Protein AF-A0A843DGE9-F1 (afdb_monomer_lite)

Sequence (45 aa):
VQPKPERVFTIHGEESKTIDLASSIYKKFHIQTVSPQNLETYRLV

pLDDT: mean 93.58, std 5.06, range [65.69, 97.19]

Foldseek 3Di:
DPPDDQEEEQDDDPPVVSVVVQVVCCVPPVHHYYHDDPPDDDDDD

Radius of gyration: 10.88 Å; chains: 1; bounding box: 27×19×26 Å

Secondary structure (DSSP, 8-state):
--SPPSEEE--SS-HHHHHHHHHHHHHHH--EEE-PPTT------

Structure (mmCIF, N/CA/C/O backbone):
data_AF-A0A843DGE9-F1
#
_entry.id   AF-A0A843DGE9-F1
#
loop_
_atom_site.group_PDB
_atom_site.id
_atom_site.type_symbol
_atom_site.label_atom_id
_atom_site.label_alt_id
_atom_site.label_comp_id
_atom_site.label_asym_id
_atom_site.label_entity_id
_atom_site.label_seq_id
_atom_site.pdbx_PDB_ins_code
_atom_site.Cartn_x
_atom_site.Cartn_y
_atom_site.Cartn_z
_atom_site.occupancy
_atom_site.B_iso_or_equiv
_atom_site.auth_seq_id
_atom_site.auth_comp_id
_atom_site.auth_asym_id
_atom_site.auth_atom_id
_atom_site.pdbx_PDB_model_num
ATOM 1 N N . VAL A 1 1 ? -10.580 11.430 7.578 1.00 65.69 1 VAL A N 1
ATOM 2 C CA . VAL A 1 1 ? -11.479 10.903 6.528 1.00 65.69 1 VAL A CA 1
ATOM 3 C C . VAL A 1 1 ? -12.520 10.044 7.217 1.00 65.69 1 VAL A C 1
ATOM 5 O O . VAL A 1 1 ? -12.132 9.226 8.046 1.00 65.69 1 VAL A O 1
ATOM 8 N N . GLN A 1 2 ? -13.801 10.313 6.980 1.00 85.00 2 GLN A N 1
ATOM 9 C CA . GLN A 1 2 ? -14.916 9.532 7.5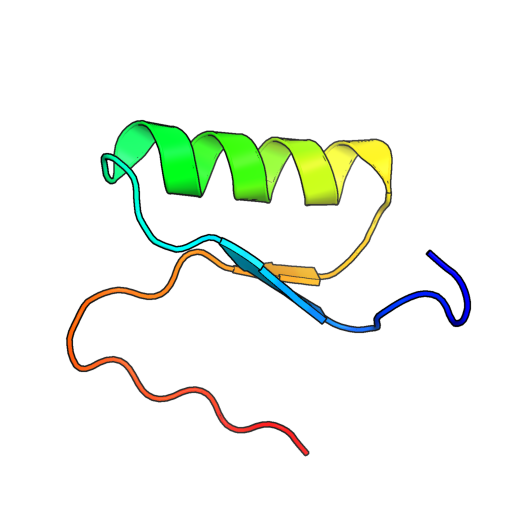15 1.00 85.00 2 GLN A CA 1
ATOM 10 C C . GLN A 1 2 ? -15.787 9.086 6.335 1.00 85.00 2 GLN A C 1
ATOM 12 O O . GLN A 1 2 ? -16.082 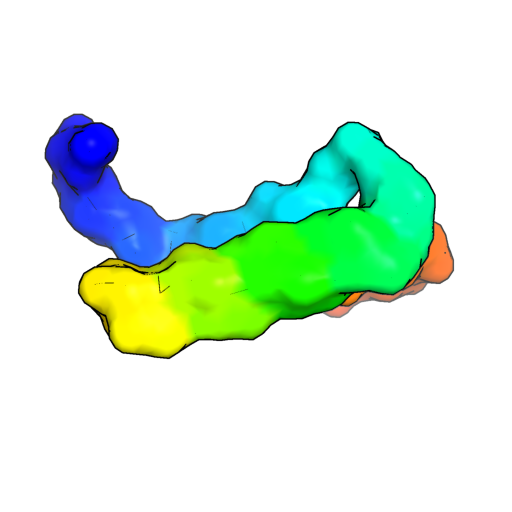9.935 5.491 1.00 85.00 2 GLN A O 1
ATOM 17 N N . PRO A 1 3 ? -16.176 7.802 6.252 1.00 89.25 3 PRO A N 1
ATOM 18 C CA . PRO A 1 3 ? -15.846 6.690 7.160 1.00 89.25 3 PRO A CA 1
ATOM 19 C C . PRO A 1 3 ? -14.346 6.325 7.171 1.00 89.25 3 PRO A C 1
ATOM 21 O O . PRO A 1 3 ? -13.586 6.744 6.295 1.00 89.25 3 PRO A O 1
ATOM 24 N N . LYS A 1 4 ? -13.896 5.598 8.207 1.00 88.88 4 LYS A N 1
ATOM 25 C CA . LYS A 1 4 ? -12.503 5.127 8.292 1.00 88.88 4 LYS A CA 1
ATOM 26 C C . LYS A 1 4 ? -12.295 4.068 7.199 1.00 88.88 4 LYS A C 1
ATOM 28 O O . LYS A 1 4 ? -13.042 3.094 7.196 1.00 88.88 4 LYS A O 1
ATOM 33 N N . PRO A 1 5 ? -11.323 4.236 6.287 1.00 93.62 5 PRO A N 1
ATOM 34 C CA . PRO A 1 5 ? -11.076 3.237 5.258 1.00 93.62 5 PRO A CA 1
ATOM 35 C C . PRO A 1 5 ? -10.511 1.961 5.887 1.00 93.62 5 PRO A C 1
ATOM 37 O O . PRO A 1 5 ? -9.711 2.022 6.823 1.00 93.62 5 PRO A O 1
ATOM 40 N N . GLU A 1 6 ? -10.907 0.813 5.347 1.00 91.88 6 GLU A N 1
ATOM 41 C CA . GLU A 1 6 ? -10.399 -0.498 5.764 1.00 91.88 6 GLU A CA 1
ATOM 42 C C . GLU A 1 6 ? -8.994 -0.761 5.206 1.00 91.88 6 GLU A C 1
ATOM 44 O O . GLU A 1 6 ? -8.136 -1.317 5.897 1.00 91.88 6 GLU A O 1
ATOM 49 N N . ARG A 1 7 ? -8.743 -0.305 3.970 1.00 93.19 7 ARG A N 1
ATOM 50 C CA . ARG A 1 7 ? -7.466 -0.446 3.268 1.00 93.19 7 ARG A CA 1
ATOM 51 C C . ARG A 1 7 ? -7.110 0.817 2.480 1.00 93.19 7 ARG A C 1
ATOM 53 O O . ARG A 1 7 ? -7.990 1.493 1.952 1.00 93.19 7 ARG A O 1
ATOM 60 N N . VAL A 1 8 ? -5.819 1.126 2.393 1.00 94.81 8 VAL A N 1
ATOM 61 C CA . VAL A 1 8 ? -5.258 2.267 1.654 1.00 94.81 8 VAL A CA 1
ATOM 62 C C . VAL A 1 8 ? -4.152 1.773 0.718 1.00 94.81 8 VAL A C 1
ATOM 64 O O . VAL A 1 8 ? -3.358 0.915 1.094 1.00 94.81 8 VAL A O 1
ATOM 67 N N . PHE A 1 9 ? -4.080 2.322 -0.493 1.00 96.12 9 PHE A N 1
ATOM 68 C CA . PHE A 1 9 ? -2.996 2.041 -1.436 1.00 96.12 9 PHE A CA 1
ATOM 69 C C . PHE A 1 9 ? -2.131 3.284 -1.620 1.00 96.12 9 PHE A C 1
ATOM 71 O O . PHE A 1 9 ? -2.656 4.362 -1.905 1.00 96.12 9 PHE A O 1
ATOM 78 N N . THR A 1 10 ? -0.818 3.148 -1.442 1.00 96.00 10 THR A N 1
ATOM 79 C CA . THR A 1 10 ? 0.144 4.225 -1.690 1.00 96.00 10 THR A CA 1
ATOM 80 C C . THR A 1 10 ? 0.762 4.027 -3.065 1.00 96.00 10 THR A C 1
ATOM 82 O O . THR A 1 10 ? 1.434 3.042 -3.328 1.00 96.00 10 THR A O 1
ATOM 85 N N . ILE A 1 11 ? 0.501 4.967 -3.966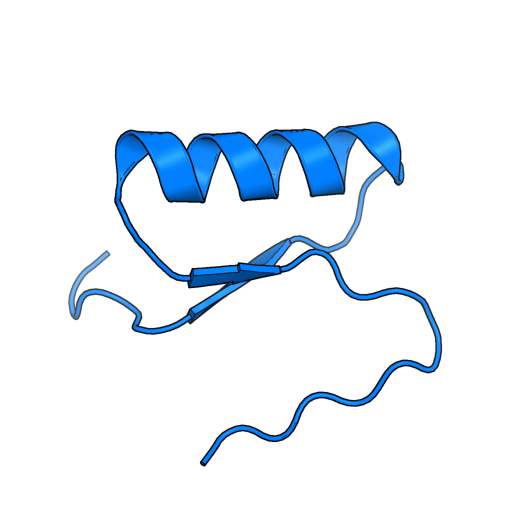 1.00 95.31 11 ILE A N 1
ATOM 86 C CA . ILE A 1 11 ? 0.970 4.933 -5.354 1.00 95.31 11 ILE A CA 1
ATOM 87 C C . ILE A 1 11 ? 1.576 6.286 -5.722 1.00 95.31 11 ILE A C 1
ATOM 89 O O . ILE A 1 11 ? 1.519 7.226 -4.931 1.00 95.31 11 ILE A O 1
ATOM 93 N N . HIS A 1 12 ? 2.102 6.392 -6.942 1.00 92.38 12 HIS A N 1
ATOM 94 C CA . HIS A 1 12 ? 2.609 7.640 -7.515 1.00 92.38 12 HIS A CA 1
ATOM 95 C C . HIS A 1 12 ? 3.679 8.318 -6.641 1.00 92.38 12 HIS A C 1
ATOM 97 O O . HIS A 1 12 ? 3.493 9.389 -6.068 1.00 92.38 12 HIS A O 1
ATOM 103 N N . GLY A 1 13 ? 4.834 7.668 -6.560 1.00 93.00 13 GLY A N 1
ATOM 104 C CA . GLY A 1 13 ? 6.033 8.174 -5.910 1.00 93.00 13 GLY A CA 1
ATOM 105 C C . GLY A 1 13 ? 7.203 7.242 -6.198 1.00 93.00 13 GLY A C 1
ATOM 106 O O . GLY A 1 13 ? 7.030 6.195 -6.820 1.00 93.00 13 GLY A O 1
ATOM 107 N N . GLU A 1 14 ? 8.395 7.610 -5.740 1.00 95.31 14 GLU A N 1
ATOM 108 C CA . GLU A 1 14 ? 9.518 6.669 -5.712 1.00 95.31 14 GLU A CA 1
ATOM 109 C C . GLU A 1 14 ? 9.167 5.461 -4.834 1.00 95.31 14 GLU A C 1
ATOM 111 O O . GLU A 1 14 ? 8.483 5.598 -3.814 1.00 95.31 14 GLU A O 1
ATOM 116 N N . GLU A 1 15 ? 9.665 4.284 -5.207 1.00 92.25 15 GLU A N 1
ATOM 117 C CA . GLU A 1 15 ? 9.373 3.019 -4.526 1.00 92.25 15 GLU A CA 1
ATOM 118 C C . GLU A 1 15 ? 9.615 3.117 -3.011 1.00 92.25 15 GLU A C 1
ATOM 120 O O . GLU A 1 15 ? 8.715 2.857 -2.213 1.00 92.25 15 GLU A O 1
ATOM 125 N N . SER A 1 16 ? 10.774 3.638 -2.605 1.00 95.56 16 SER A N 1
ATOM 126 C CA . SER A 1 16 ? 11.128 3.833 -1.194 1.00 95.56 16 SER A CA 1
ATOM 127 C C . SER A 1 16 ? 10.137 4.727 -0.441 1.00 95.56 16 SER A C 1
ATOM 129 O O . SER A 1 16 ? 9.745 4.409 0.681 1.00 95.56 16 SER A O 1
ATOM 131 N N . LYS A 1 17 ? 9.679 5.820 -1.063 1.00 96.69 17 LYS A N 1
ATOM 132 C CA . LYS A 1 17 ? 8.751 6.785 -0.453 1.00 96.69 17 LYS A CA 1
ATOM 133 C C . LYS A 1 17 ? 7.350 6.204 -0.301 1.00 96.69 17 LYS A C 1
ATOM 135 O O . LYS A 1 17 ? 6.701 6.429 0.716 1.00 96.69 17 LYS A O 1
ATOM 140 N N . THR A 1 18 ? 6.876 5.450 -1.292 1.00 96.69 18 THR A N 1
ATOM 141 C CA . THR A 1 18 ? 5.546 4.817 -1.228 1.00 96.69 18 THR A CA 1
ATOM 142 C C . THR A 1 18 ? 5.484 3.727 -0.154 1.00 96.69 18 THR A C 1
ATOM 144 O O . THR A 1 18 ? 4.476 3.628 0.552 1.00 96.69 18 THR A O 1
ATOM 147 N N . ILE A 1 19 ? 6.572 2.967 0.025 1.00 96.06 19 ILE A N 1
ATOM 148 C CA . ILE A 1 19 ? 6.725 1.947 1.074 1.00 96.06 19 ILE A CA 1
ATOM 149 C C . ILE A 1 19 ? 6.827 2.591 2.463 1.00 96.06 19 ILE A C 1
ATOM 151 O O . ILE A 1 19 ? 6.168 2.144 3.409 1.00 96.06 19 ILE A O 1
ATOM 155 N N . ASP A 1 20 ? 7.620 3.656 2.599 1.00 97.06 20 ASP A N 1
ATOM 156 C CA . ASP A 1 20 ? 7.760 4.381 3.865 1.00 97.06 20 ASP A CA 1
ATOM 157 C C . ASP A 1 20 ? 6.439 5.043 4.288 1.00 97.06 20 ASP A C 1
ATOM 159 O O . ASP A 1 20 ? 6.017 4.942 5.446 1.00 97.06 20 ASP A O 1
ATOM 163 N N . LEU A 1 21 ? 5.709 5.624 3.331 1.00 96.88 21 LEU A N 1
ATOM 164 C CA . LEU A 1 21 ? 4.381 6.179 3.571 1.00 96.88 21 LEU A CA 1
ATOM 165 C C . LEU A 1 21 ? 3.384 5.094 3.996 1.00 96.88 21 LEU A C 1
ATOM 167 O O . LEU A 1 21 ? 2.654 5.293 4.969 1.00 96.88 21 LEU A O 1
ATOM 171 N N . ALA A 1 22 ? 3.374 3.936 3.325 1.00 95.94 22 ALA A N 1
ATOM 172 C CA . ALA A 1 22 ? 2.513 2.817 3.710 1.00 95.94 22 ALA A CA 1
ATOM 173 C C . ALA A 1 22 ? 2.786 2.365 5.150 1.00 95.94 22 ALA A C 1
ATOM 175 O O . ALA A 1 22 ? 1.864 2.220 5.959 1.00 95.94 22 ALA A O 1
ATOM 176 N N . SER A 1 23 ? 4.067 2.226 5.490 1.00 96.19 23 SER A N 1
ATOM 177 C CA . SER A 1 23 ? 4.522 1.848 6.828 1.00 96.19 23 SER A CA 1
ATOM 178 C C . SER A 1 23 ? 4.119 2.881 7.880 1.00 96.19 23 SER A C 1
ATOM 180 O O . SER A 1 23 ? 3.664 2.526 8.969 1.00 96.19 23 SER A O 1
ATOM 182 N N . SER A 1 24 ? 4.247 4.165 7.555 1.00 97.19 24 SER A N 1
ATOM 183 C CA . SER A 1 24 ? 3.880 5.275 8.435 1.00 97.19 24 SER A CA 1
ATOM 184 C C . SER A 1 24 ? 2.373 5.329 8.699 1.00 97.19 24 SER A C 1
ATOM 186 O O . SER A 1 24 ? 1.955 5.514 9.845 1.00 97.19 24 SER A O 1
ATOM 188 N N . ILE A 1 25 ? 1.544 5.109 7.673 1.00 95.56 25 ILE A N 1
ATOM 189 C CA . ILE A 1 25 ? 0.080 5.077 7.812 1.00 95.56 25 ILE A CA 1
ATOM 190 C C . ILE A 1 25 ? -0.351 3.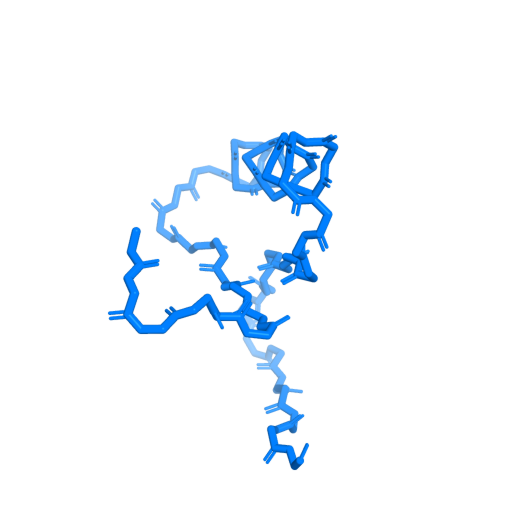886 8.674 1.00 95.56 25 ILE A C 1
ATOM 192 O O . ILE A 1 25 ? -1.156 4.060 9.594 1.00 95.56 25 ILE A O 1
ATOM 196 N N . TYR A 1 26 ? 0.225 2.703 8.445 1.00 95.50 26 TYR A N 1
ATOM 197 C CA . TYR A 1 26 ? -0.061 1.522 9.258 1.00 95.50 26 TYR A CA 1
ATOM 198 C C . TYR A 1 26 ? 0.3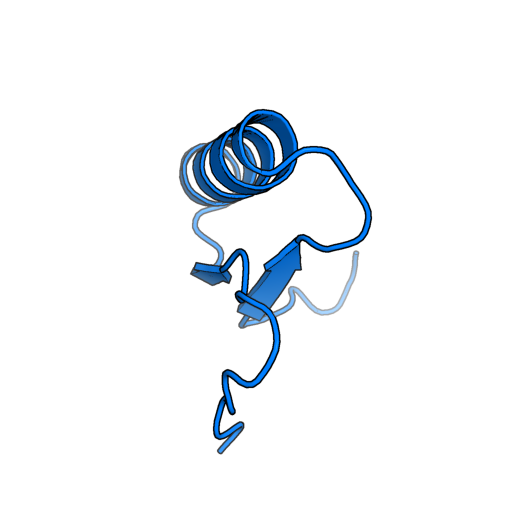09 1.739 10.733 1.00 95.50 26 TYR A C 1
ATOM 200 O O . TYR A 1 26 ? -0.514 1.496 11.614 1.00 95.50 26 TYR A O 1
ATOM 208 N N . LYS A 1 27 ? 1.508 2.266 11.017 1.00 96.56 27 LYS A N 1
ATOM 209 C CA . LYS A 1 27 ? 1.973 2.529 12.392 1.00 96.56 27 LYS A CA 1
ATOM 210 C C . LYS A 1 27 ? 1.124 3.569 13.122 1.00 96.56 27 LYS A C 1
ATOM 212 O O . LYS A 1 27 ? 0.895 3.429 14.316 1.00 96.56 27 LYS A O 1
ATOM 217 N N . LYS A 1 28 ? 0.679 4.618 12.424 1.00 95.94 28 LYS A N 1
ATOM 218 C CA . LYS A 1 28 ? -0.0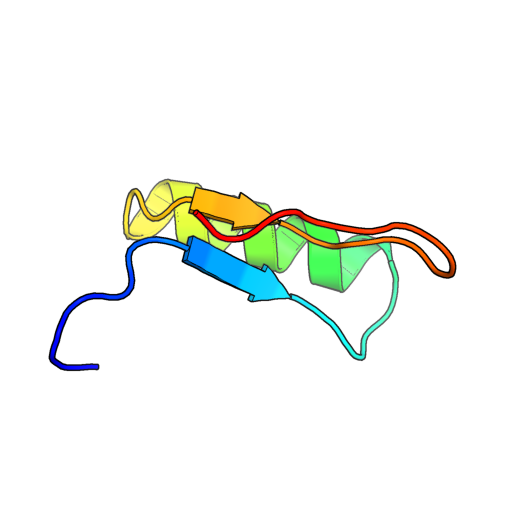26 5.749 13.045 1.00 95.94 28 LYS A CA 1
ATOM 219 C C . LYS A 1 28 ? -1.529 5.520 13.197 1.00 95.94 28 LYS A C 1
ATOM 221 O O . LYS A 1 28 ? -2.119 5.991 14.164 1.00 95.94 28 LYS A O 1
ATOM 226 N N . PHE A 1 29 ? -2.158 4.845 12.236 1.00 94.06 29 PHE A N 1
ATOM 227 C CA . PHE A 1 29 ? -3.620 4.733 12.166 1.00 94.06 29 PHE A CA 1
ATOM 228 C C . PHE A 1 29 ? -4.140 3.296 12.270 1.00 94.06 29 PHE A C 1
ATOM 230 O O . PHE A 1 29 ? -5.360 3.102 12.365 1.00 94.06 29 PHE A O 1
ATOM 237 N N . HIS A 1 30 ? -3.238 2.307 12.251 1.00 93.94 30 HIS A N 1
ATOM 238 C CA . HIS A 1 30 ? -3.559 0.879 12.215 1.00 93.94 30 HIS A CA 1
ATOM 239 C C . HIS A 1 30 ? -4.547 0.537 11.088 1.00 93.94 30 HIS A C 1
ATOM 241 O O . HIS A 1 30 ? -5.521 -0.181 11.292 1.00 93.94 30 HIS A O 1
ATOM 247 N N . ILE A 1 31 ? -4.324 1.118 9.904 1.00 94.75 31 ILE A N 1
ATOM 248 C CA . ILE A 1 31 ? -5.096 0.858 8.680 1.00 94.75 31 ILE A CA 1
ATOM 249 C C . ILE A 1 31 ? -4.227 0.023 7.748 1.00 94.75 31 ILE A C 1
ATOM 251 O O . ILE A 1 31 ? -3.057 0.365 7.547 1.00 94.75 31 ILE A O 1
ATOM 255 N N . GLN A 1 32 ? -4.777 -1.050 7.167 1.00 93.94 32 GLN A N 1
ATOM 256 C CA . GLN A 1 32 ? -4.039 -1.845 6.184 1.00 93.94 32 GLN A CA 1
ATOM 257 C C . GLN A 1 32 ? -3.614 -0.945 5.029 1.00 93.94 32 GLN A C 1
ATOM 259 O O . GLN A 1 32 ? -4.455 -0.362 4.354 1.00 93.94 32 GLN A O 1
ATOM 264 N N . THR A 1 33 ? -2.310 -0.817 4.813 1.00 96.44 33 THR A N 1
ATOM 265 C CA . THR A 1 33 ? -1.774 0.052 3.767 1.00 96.44 33 THR A CA 1
ATOM 266 C C . THR A 1 33 ? -0.763 -0.713 2.938 1.00 96.44 33 THR A C 1
ATOM 268 O O . THR A 1 33 ? 0.072 -1.418 3.500 1.00 96.44 33 THR A O 1
ATOM 271 N N . VAL A 1 34 ? -0.862 -0.603 1.618 1.00 95.44 34 VAL A N 1
ATOM 272 C CA . VAL A 1 34 ? -0.061 -1.391 0.678 1.00 95.44 34 VAL A CA 1
ATOM 273 C C . VAL A 1 34 ? 0.477 -0.484 -0.424 1.00 95.44 34 VAL A C 1
ATOM 275 O O . VAL A 1 34 ? -0.272 0.335 -0.950 1.00 95.44 34 VAL A O 1
ATOM 278 N N . SER A 1 35 ? 1.752 -0.644 -0.780 1.00 96.56 35 SER A N 1
ATOM 279 C CA . SER A 1 35 ? 2.327 -0.045 -1.989 1.00 96.56 35 SER A CA 1
ATOM 280 C C . SER A 1 35 ? 2.407 -1.124 -3.074 1.00 96.56 35 SER A C 1
ATOM 282 O O . SER A 1 35 ? 3.262 -2.002 -2.956 1.00 96.56 35 SER A O 1
ATOM 284 N N . PRO A 1 36 ? 1.486 -1.141 -4.054 1.00 95.31 36 PRO A N 1
ATOM 285 C CA . PRO A 1 36 ? 1.493 -2.141 -5.110 1.00 95.31 36 PRO A CA 1
ATOM 286 C C . PRO A 1 36 ? 2.600 -1.856 -6.130 1.00 95.31 36 PRO A C 1
ATOM 288 O O . PRO A 1 36 ? 2.873 -0.701 -6.470 1.00 95.31 36 PRO A O 1
ATOM 291 N N . GLN A 1 37 ? 3.185 -2.915 -6.676 1.00 93.88 37 GLN A N 1
ATOM 292 C CA . GLN A 1 37 ? 4.085 -2.833 -7.819 1.00 93.88 37 GLN A CA 1
ATOM 293 C C . GLN A 1 37 ? 3.316 -2.893 -9.144 1.00 93.88 37 GLN A C 1
ATOM 295 O O . GLN A 1 37 ? 2.169 -3.341 -9.233 1.00 93.88 37 GLN A O 1
ATOM 300 N N . ASN A 1 38 ? 3.963 -2.425 -10.213 1.00 92.69 38 ASN A N 1
ATOM 301 C CA . ASN A 1 38 ? 3.388 -2.497 -11.551 1.00 92.69 38 ASN A CA 1
ATOM 302 C C . ASN A 1 38 ? 3.084 -3.957 -11.914 1.00 92.69 38 ASN A C 1
ATOM 304 O O . ASN A 1 38 ? 3.935 -4.824 -11.741 1.00 92.69 38 ASN A O 1
ATOM 308 N N . LEU A 1 39 ? 1.892 -4.190 -12.474 1.00 95.69 39 LEU A N 1
ATOM 309 C CA . LEU A 1 39 ? 1.354 -5.510 -12.844 1.00 95.69 39 LEU A CA 1
ATOM 310 C C . LEU A 1 39 ? 0.908 -6.404 -11.672 1.00 95.69 39 LEU A C 1
ATOM 312 O O . LEU A 1 39 ? 0.452 -7.522 -11.911 1.00 95.69 39 LEU A O 1
ATOM 316 N N . GLU A 1 40 ? 0.939 -5.924 -10.429 1.00 95.44 40 GLU A N 1
ATOM 317 C CA . GLU A 1 40 ? 0.257 -6.607 -9.329 1.00 95.44 40 GLU A CA 1
ATOM 318 C C . GLU A 1 40 ? -1.263 -6.406 -9.401 1.00 95.44 40 GLU A C 1
ATOM 320 O O . GLU A 1 40 ? -1.765 -5.380 -9.860 1.00 95.44 40 GLU A O 1
ATOM 325 N N . THR A 1 41 ? -2.024 -7.396 -8.929 1.00 94.62 41 THR A N 1
ATOM 326 C CA . THR A 1 41 ? -3.489 -7.322 -8.850 1.00 94.62 41 THR A CA 1
ATOM 327 C C . THR A 1 41 ? -3.946 -7.625 -7.431 1.00 94.62 41 THR A C 1
ATOM 329 O O . THR A 1 41 ? -3.660 -8.692 -6.892 1.00 94.62 41 THR A O 1
ATOM 332 N N . TYR A 1 42 ? -4.709 -6.704 -6.842 1.00 93.38 42 TYR A N 1
ATOM 333 C CA . TYR A 1 42 ? -5.292 -6.864 -5.512 1.00 93.38 42 TYR A CA 1
ATOM 334 C C . TYR A 1 42 ? -6.788 -7.137 -5.605 1.00 93.38 42 TYR A C 1
ATOM 336 O O . TYR A 1 42 ? -7.541 -6.382 -6.218 1.00 93.38 42 TYR A O 1
ATOM 344 N N . ARG A 1 43 ? -7.233 -8.203 -4.939 1.00 94.94 43 ARG A N 1
ATOM 345 C CA . ARG A 1 43 ? -8.654 -8.514 -4.789 1.00 94.94 43 ARG A CA 1
ATOM 346 C C . ARG A 1 43 ? -9.230 -7.742 -3.601 1.00 94.94 43 ARG A C 1
ATOM 348 O O . ARG A 1 43 ? -8.780 -7.913 -2.466 1.00 94.94 43 ARG A O 1
ATOM 355 N N . LEU A 1 44 ? -10.225 -6.904 -3.877 1.00 91.62 44 LEU A N 1
ATOM 356 C CA . LEU A 1 44 ? -11.051 -6.233 -2.876 1.00 91.62 44 LEU A CA 1
ATOM 357 C C . LEU A 1 44 ? -12.343 -7.041 -2.750 1.00 91.62 44 LEU A C 1
ATOM 359 O O . LEU A 1 44 ? -13.130 -7.087 -3.694 1.00 91.62 44 LEU A O 1
ATOM 363 N N . VAL A 1 45 ? -12.498 -7.749 -1.636 1.00 83.94 45 VAL A N 1
ATOM 364 C CA . VAL A 1 45 ? -13.720 -8.470 -1.259 1.00 83.94 45 VAL A CA 1
ATOM 365 C C . VAL A 1 45 ? -14.051 -8.174 0.182 1.00 83.94 45 VAL A C 1
ATOM 367 O O . VAL A 1 45 ? -13.081 -7.977 0.949 1.00 83.94 45 VAL A O 1
#